Protein AF-A0A951GDH0-F1 (afdb_monomer_lite)

Foldseek 3Di:
DPPPPDDPAPDLQWDKDAWDFDDPPPDTDIDHIDTDGHPDNPWDKDCWDFDQDPVGTDIDHIDIDD

pLDDT: mean 78.28, std 9.28, range [42.91, 92.5]

Sequence (66 aa):
RRAELPPPAPSPQALWKYGHWRWNGQKYVW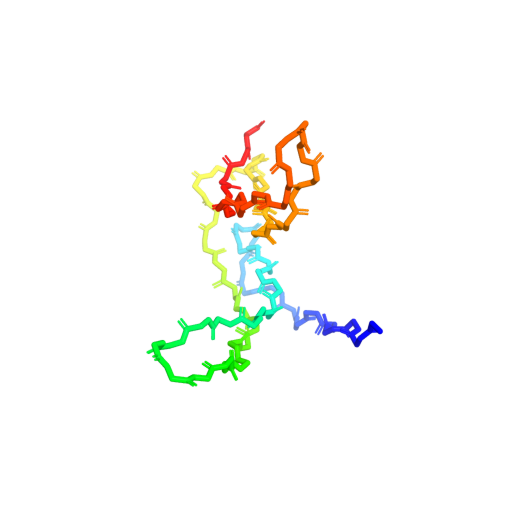VPGLYVQRPSPTANWIPDYWEQGPKGWMWVEGQWTS

Structure (mmCIF, N/CA/C/O backbone):
data_AF-A0A951GDH0-F1
#
_entry.id   AF-A0A951GDH0-F1
#
loop_
_atom_site.group_PDB
_atom_site.id
_atom_site.type_symbol
_atom_site.label_atom_id
_atom_site.label_alt_id
_atom_site.label_comp_id
_atom_site.label_asym_id
_atom_site.label_entity_id
_atom_site.label_seq_id
_atom_site.pdbx_PDB_ins_code
_atom_site.Cartn_x
_atom_site.Cartn_y
_atom_site.Cartn_z
_atom_site.occupancy
_atom_site.B_iso_or_equiv
_atom_site.auth_seq_id
_atom_site.auth_comp_id
_atom_site.auth_asym_id
_atom_site.auth_atom_id
_atom_site.pdbx_PDB_model_num
ATOM 1 N N . ARG A 1 1 ? 4.973 -6.696 13.517 1.00 47.16 1 ARG A N 1
ATOM 2 C CA . ARG A 1 1 ? 5.052 -6.118 12.153 1.00 47.16 1 ARG A CA 1
ATOM 3 C C . ARG A 1 1 ? 5.465 -7.236 11.199 1.00 47.16 1 ARG A C 1
ATOM 5 O O . ARG A 1 1 ? 6.650 -7.499 11.075 1.00 47.16 1 ARG A O 1
ATOM 12 N N . ARG A 1 2 ? 4.513 -7.982 10.622 1.00 42.91 2 ARG A N 1
ATOM 13 C CA . ARG A 1 2 ? 4.834 -8.967 9.578 1.00 42.91 2 ARG A CA 1
ATOM 14 C C . ARG A 1 2 ? 5.138 -8.145 8.329 1.00 42.91 2 ARG A C 1
ATOM 16 O O . ARG A 1 2 ? 4.224 -7.569 7.754 1.00 42.91 2 ARG A O 1
ATOM 23 N N . ALA A 1 3 ? 6.415 -7.966 8.012 1.00 49.00 3 ALA A N 1
ATOM 24 C CA . ALA A 1 3 ? 6.802 -7.383 6.739 1.00 49.00 3 ALA A CA 1
ATOM 25 C C . ALA A 1 3 ? 6.413 -8.410 5.672 1.00 49.00 3 ALA A C 1
ATOM 27 O O . ALA A 1 3 ? 7.090 -9.423 5.511 1.00 49.00 3 ALA A O 1
ATOM 28 N N . GLU A 1 4 ? 5.259 -8.220 5.033 1.00 57.38 4 GLU A N 1
ATOM 29 C CA . GLU A 1 4 ? 4.970 -8.890 3.769 1.00 57.38 4 GLU A CA 1
ATOM 30 C C . GLU A 1 4 ? 6.071 -8.444 2.809 1.00 57.38 4 GLU A C 1
ATOM 32 O O . GLU A 1 4 ? 6.077 -7.298 2.363 1.00 57.38 4 GLU A O 1
ATOM 37 N N . LEU A 1 5 ? 7.067 -9.305 2.589 1.00 59.06 5 LEU A N 1
ATOM 38 C CA . LEU A 1 5 ? 8.062 -9.073 1.556 1.00 59.06 5 LEU A CA 1
ATOM 39 C C . LEU A 1 5 ? 7.306 -9.112 0.223 1.00 59.06 5 LEU A C 1
ATOM 41 O O . LEU A 1 5 ? 6.697 -10.144 -0.078 1.00 59.06 5 LEU A O 1
ATOM 45 N N . PRO A 1 6 ? 7.282 -8.005 -0.540 1.00 65.50 6 PRO A N 1
ATOM 46 C CA . PRO A 1 6 ? 6.647 -8.000 -1.844 1.00 65.50 6 PRO A CA 1
ATOM 47 C C . PRO A 1 6 ? 7.291 -9.084 -2.719 1.00 65.50 6 PRO A C 1
ATOM 49 O O . PRO A 1 6 ? 8.510 -9.272 -2.637 1.00 65.50 6 PRO A O 1
ATOM 52 N N . PRO A 1 7 ? 6.526 -9.768 -3.582 1.00 69.38 7 PRO A N 1
ATOM 53 C CA . PRO A 1 7 ? 7.093 -10.533 -4.688 1.00 69.38 7 PRO A CA 1
ATOM 54 C C . PRO A 1 7 ? 8.014 -9.677 -5.597 1.00 69.38 7 PRO A C 1
ATOM 56 O O . PRO A 1 7 ? 8.235 -8.482 -5.381 1.00 69.38 7 PRO A O 1
ATOM 59 N N . PRO A 1 8 ? 8.582 -10.240 -6.669 1.00 72.38 8 PRO A N 1
ATOM 60 C CA . PRO A 1 8 ? 9.128 -9.426 -7.747 1.00 72.38 8 PRO A CA 1
ATOM 61 C C . PRO A 1 8 ? 8.005 -8.601 -8.388 1.00 72.38 8 PRO A C 1
ATOM 63 O O . PRO A 1 8 ? 6.935 -9.129 -8.695 1.00 72.38 8 PRO A O 1
ATOM 66 N N . ALA A 1 9 ? 8.236 -7.302 -8.587 1.00 74.69 9 ALA A N 1
ATOM 67 C CA . ALA A 1 9 ? 7.249 -6.446 -9.229 1.00 74.69 9 ALA A CA 1
ATOM 68 C C . ALA A 1 9 ? 7.050 -6.875 -10.697 1.00 74.69 9 ALA A C 1
ATOM 70 O O . ALA A 1 9 ? 8.039 -7.060 -11.407 1.00 74.69 9 ALA A O 1
ATOM 71 N N . PRO A 1 10 ? 5.800 -7.002 -11.180 1.00 77.06 10 PRO A N 1
ATOM 72 C CA . PRO A 1 10 ? 5.531 -7.413 -12.559 1.00 77.06 10 PRO A CA 1
ATOM 73 C C . PRO A 1 10 ? 5.919 -6.339 -13.587 1.00 77.06 10 PRO A C 1
ATOM 75 O O . PRO A 1 10 ? 6.091 -6.648 -14.762 1.00 77.06 10 PRO A O 1
ATOM 78 N N . SER A 1 11 ? 6.052 -5.075 -13.170 1.00 77.31 11 SER A N 1
ATOM 79 C CA . SER A 1 11 ? 6.514 -3.984 -14.028 1.00 77.31 11 SER A CA 1
ATOM 80 C C . SER A 1 11 ? 7.247 -2.898 -13.226 1.00 77.31 11 SER A C 1
ATOM 82 O O . SER A 1 11 ? 7.028 -2.776 -12.019 1.00 77.31 11 SER A O 1
ATOM 84 N N . PRO A 1 12 ? 8.065 -2.047 -13.877 1.00 73.81 12 PRO A N 1
ATOM 85 C CA . PRO A 1 12 ? 8.710 -0.903 -13.221 1.00 73.81 12 PRO A CA 1
ATOM 86 C C . PRO A 1 12 ?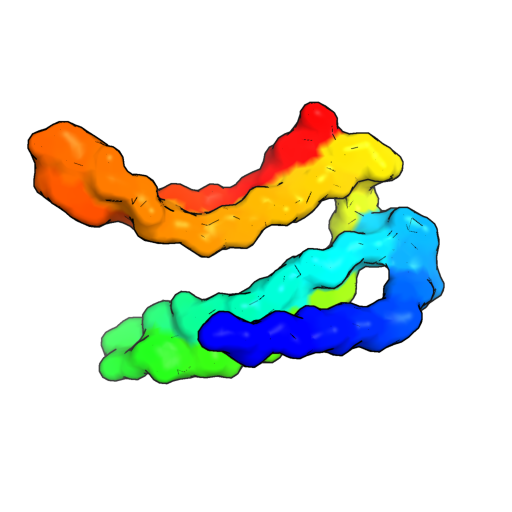 7.707 0.107 -12.640 1.00 73.81 12 PRO A C 1
ATOM 88 O O . PRO A 1 12 ? 7.996 0.807 -11.673 1.00 73.81 12 PRO A O 1
ATOM 91 N N . GLN A 1 13 ? 6.506 0.166 -13.219 1.00 79.38 13 GLN A N 1
ATOM 92 C CA . GLN A 1 13 ? 5.412 1.034 -12.782 1.00 79.38 13 GLN A CA 1
ATOM 93 C C . GLN A 1 13 ? 4.546 0.376 -11.706 1.00 79.38 13 GLN A C 1
ATOM 95 O O . GLN A 1 13 ? 3.693 1.039 -11.130 1.00 79.38 13 GLN A O 1
ATOM 100 N N . ALA A 1 14 ? 4.738 -0.906 -11.402 1.00 82.38 14 ALA A N 1
ATOM 101 C CA . ALA A 1 14 ? 4.011 -1.564 -10.331 1.00 82.38 14 ALA A CA 1
ATOM 102 C C . ALA A 1 14 ? 4.590 -1.128 -8.981 1.00 82.38 14 ALA A C 1
ATOM 104 O O . ALA A 1 14 ? 5.806 -1.155 -8.772 1.00 82.38 14 ALA A O 1
ATOM 105 N N . LEU A 1 15 ? 3.727 -0.709 -8.061 1.00 82.25 15 LEU A N 1
ATOM 106 C CA . LEU A 1 15 ? 4.085 -0.415 -6.679 1.00 82.25 15 LEU A CA 1
ATOM 107 C C . LEU A 1 15 ? 3.362 -1.388 -5.754 1.00 82.25 15 LEU A C 1
ATOM 109 O O . LEU A 1 15 ? 2.178 -1.668 -5.934 1.00 82.25 15 LEU A O 1
ATOM 113 N N . TRP A 1 16 ? 4.089 -1.917 -4.770 1.00 82.25 16 TRP A N 1
ATOM 114 C CA . TRP A 1 16 ? 3.513 -2.803 -3.767 1.00 82.25 16 TRP A CA 1
ATOM 115 C C . TRP A 1 16 ? 2.710 -2.000 -2.749 1.00 82.25 16 TRP A C 1
ATOM 117 O O . TRP A 1 16 ? 3.272 -1.260 -1.938 1.00 82.25 16 TRP A O 1
ATOM 127 N N . LYS A 1 17 ? 1.390 -2.157 -2.783 1.00 80.75 17 LYS A N 1
ATOM 128 C CA . LYS A 1 17 ? 0.502 -1.679 -1.732 1.00 80.75 17 LYS A CA 1
ATOM 129 C C . LYS A 1 17 ? 0.425 -2.767 -0.667 1.00 80.75 17 LYS A C 1
ATOM 131 O O . LYS A 1 17 ? -0.105 -3.839 -0.940 1.00 80.75 17 LYS A O 1
ATOM 136 N N . TYR A 1 18 ? 0.968 -2.500 0.520 1.00 79.38 18 TYR A N 1
ATOM 137 C CA . TYR A 1 18 ? 0.930 -3.435 1.649 1.00 79.38 18 TYR A CA 1
ATOM 138 C C . TYR A 1 18 ? -0.505 -3.804 2.044 1.00 79.38 18 TYR A C 1
ATOM 140 O O . TYR A 1 18 ? -1.433 -3.001 1.878 1.00 79.38 18 TYR A O 1
ATOM 148 N N . GLY A 1 19 ? -0.681 -5.012 2.586 1.00 81.62 19 GLY A N 1
ATOM 149 C CA . GLY A 1 19 ? -1.955 -5.424 3.153 1.00 81.62 19 GLY A CA 1
ATOM 150 C C . GLY A 1 19 ? -2.343 -4.572 4.360 1.00 81.62 19 GLY A C 1
ATOM 151 O O . GLY A 1 19 ? -1.489 -4.096 5.111 1.00 81.62 19 GLY A O 1
ATOM 152 N N . HIS A 1 20 ? -3.643 -4.364 4.536 1.00 78.69 20 HIS A N 1
ATOM 153 C CA . HIS A 1 20 ? -4.202 -3.564 5.624 1.00 78.69 20 HIS A CA 1
ATOM 154 C C . HIS A 1 20 ? -5.484 -4.206 6.151 1.00 78.69 20 HIS A C 1
ATOM 156 O O . HIS A 1 20 ? -6.133 -5.016 5.487 1.00 78.69 20 HIS A O 1
ATOM 162 N N . TRP A 1 21 ? -5.856 -3.846 7.375 1.00 80.62 21 TRP A N 1
ATOM 163 C CA . TRP A 1 21 ? -7.142 -4.231 7.938 1.00 80.62 21 TRP A CA 1
ATOM 164 C C . TRP A 1 21 ? -8.212 -3.266 7.448 1.00 80.62 21 TRP A C 1
ATOM 166 O O . TRP A 1 21 ? -8.147 -2.072 7.724 1.00 80.62 21 TRP A O 1
ATOM 176 N N . ARG A 1 22 ? -9.225 -3.789 6.763 1.00 81.31 22 ARG A N 1
ATOM 177 C CA . ARG A 1 22 ? -10.384 -3.015 6.323 1.00 81.31 22 ARG A CA 1
ATOM 178 C C . ARG A 1 22 ? -11.593 -3.361 7.181 1.00 81.31 22 ARG A C 1
ATOM 180 O O . ARG A 1 22 ? -11.880 -4.534 7.405 1.00 81.31 22 ARG A O 1
ATOM 187 N N . TRP A 1 23 ? -12.338 -2.357 7.627 1.00 79.25 23 TRP A N 1
ATOM 188 C CA . TRP A 1 23 ? -13.648 -2.574 8.238 1.00 79.25 23 TRP A CA 1
ATOM 189 C C . TRP A 1 23 ? -14.689 -2.854 7.149 1.00 79.25 23 TRP A C 1
ATOM 191 O O . TRP A 1 23 ? -14.842 -2.065 6.217 1.00 79.25 23 TRP A O 1
ATOM 201 N N . ASN A 1 24 ? -15.404 -3.977 7.240 1.00 86.06 24 ASN A N 1
ATOM 202 C CA . ASN A 1 24 ? -16.435 -4.346 6.259 1.00 86.06 24 ASN A CA 1
ATOM 203 C C . ASN A 1 24 ? -17.875 -4.034 6.717 1.00 86.06 24 ASN A C 1
ATOM 205 O O . ASN A 1 24 ? -18.821 -4.489 6.082 1.00 86.06 24 ASN A O 1
ATOM 209 N N . GLY A 1 25 ? -18.044 -3.310 7.829 1.00 88.38 25 GLY A N 1
ATOM 210 C CA . GLY A 1 25 ? -19.346 -3.047 8.455 1.00 88.38 25 GLY A CA 1
ATOM 211 C C . GLY A 1 25 ? -19.688 -3.975 9.626 1.00 88.38 25 GLY A C 1
ATOM 212 O O . GLY A 1 25 ? -20.592 -3.658 10.390 1.00 88.38 25 GLY A O 1
ATOM 213 N N . GLN A 1 26 ? -18.960 -5.083 9.806 1.00 92.50 26 GLN A N 1
ATOM 214 C CA . GLN A 1 26 ? -19.174 -6.030 10.913 1.00 92.50 26 GLN A CA 1
ATOM 215 C C . GLN A 1 26 ? -17.885 -6.399 11.653 1.00 92.50 26 GLN A C 1
ATOM 217 O O . GLN A 1 26 ? -17.901 -6.590 12.867 1.00 92.50 26 GLN A O 1
ATOM 222 N N . LYS A 1 27 ? -16.770 -6.539 10.928 1.00 88.56 27 LYS A N 1
ATOM 223 C CA . LYS A 1 27 ? -15.464 -6.900 11.486 1.00 88.56 27 LYS A CA 1
ATOM 224 C C . LYS A 1 27 ? -14.321 -6.308 10.667 1.00 88.56 27 LYS A C 1
ATOM 226 O O . LYS A 1 27 ? -14.482 -5.969 9.492 1.00 88.56 27 LYS A O 1
ATOM 231 N N . TYR A 1 28 ? -13.144 -6.244 11.281 1.00 83.75 28 TYR A N 1
ATOM 232 C CA . TYR A 1 28 ? -11.903 -6.003 10.557 1.00 83.75 28 TYR A CA 1
ATOM 233 C C . TYR A 1 28 ? -11.543 -7.260 9.760 1.00 83.75 28 TYR A C 1
ATOM 235 O O . TYR A 1 28 ? -11.407 -8.348 10.321 1.00 83.75 28 TYR A O 1
ATOM 243 N N . VAL A 1 29 ? -11.408 -7.116 8.445 1.00 89.06 29 VAL A N 1
ATOM 244 C CA . VAL A 1 29 ? -10.939 -8.165 7.537 1.00 89.06 29 VAL A CA 1
ATOM 245 C C . VAL A 1 29 ? -9.561 -7.790 7.007 1.00 89.06 29 VAL A C 1
ATOM 247 O O . VAL A 1 29 ? -9.321 -6.637 6.652 1.00 89.06 29 VAL A O 1
ATOM 250 N N . TRP A 1 30 ? -8.639 -8.752 6.982 1.00 83.94 30 TRP A N 1
ATOM 251 C CA . TRP A 1 30 ? -7.322 -8.544 6.388 1.00 83.94 30 TRP A CA 1
ATOM 252 C C . TRP A 1 30 ? -7.466 -8.507 4.871 1.00 83.94 30 TRP A C 1
ATOM 254 O O . TRP A 1 30 ? -7.931 -9.474 4.264 1.00 83.94 30 TRP A O 1
ATOM 264 N N . VAL A 1 31 ? -7.073 -7.395 4.265 1.00 84.00 31 VAL A N 1
ATOM 265 C CA . VAL A 1 31 ? -6.947 -7.260 2.818 1.00 84.00 31 VAL A CA 1
ATOM 266 C C . VAL A 1 31 ? -5.475 -7.491 2.487 1.00 84.00 31 VAL A C 1
ATOM 268 O O . VAL A 1 31 ? -4.643 -6.713 2.955 1.00 84.00 31 VAL A O 1
ATOM 271 N N . PRO A 1 32 ? -5.125 -8.545 1.729 1.00 82.56 32 PRO A N 1
ATOM 272 C CA . PRO A 1 32 ? -3.739 -8.795 1.356 1.00 82.56 32 PRO A CA 1
ATOM 273 C C . PRO A 1 32 ? -3.198 -7.667 0.475 1.00 82.56 32 PRO A C 1
ATOM 275 O O . PRO A 1 32 ? -3.948 -7.023 -0.267 1.00 82.56 32 PRO A O 1
ATOM 278 N N . GLY A 1 33 ? -1.888 -7.441 0.556 1.00 82.94 33 GLY A N 1
ATOM 279 C CA . GLY A 1 33 ? -1.215 -6.489 -0.314 1.00 82.94 33 GLY A CA 1
ATOM 280 C C . GLY A 1 33 ? -1.310 -6.883 -1.787 1.00 82.94 33 GLY A C 1
ATOM 281 O O . GLY A 1 33 ? -1.404 -8.065 -2.127 1.00 82.94 33 GLY A O 1
ATOM 282 N N . LEU A 1 34 ? -1.295 -5.886 -2.669 1.00 84.62 34 LEU A N 1
ATOM 283 C CA . LEU A 1 34 ? -1.326 -6.095 -4.114 1.00 84.62 34 LEU A CA 1
ATOM 284 C C . LEU A 1 34 ? -0.422 -5.107 -4.847 1.00 84.62 34 LEU A C 1
ATOM 286 O O . LEU A 1 34 ? -0.146 -4.007 -4.367 1.00 84.62 34 LEU A O 1
ATOM 290 N N . TYR A 1 35 ? -0.005 -5.484 -6.054 1.00 84.50 35 TYR A N 1
ATOM 291 C CA . TYR A 1 35 ? 0.612 -4.538 -6.974 1.00 84.50 35 TYR A CA 1
ATOM 292 C C . TYR A 1 35 ? -0.443 -3.637 -7.590 1.00 84.50 35 TYR A C 1
ATOM 294 O O . TYR A 1 35 ? -1.380 -4.107 -8.230 1.00 84.50 35 TYR A O 1
ATOM 302 N N . VAL A 1 36 ? -0.248 -2.336 -7.431 1.00 84.56 36 VAL A N 1
ATOM 303 C CA . VAL A 1 36 ? -1.038 -1.301 -8.091 1.00 84.56 36 VAL A CA 1
ATOM 304 C C . VAL A 1 36 ? -0.183 -0.613 -9.148 1.00 84.56 36 VAL A C 1
ATOM 306 O O . VAL A 1 36 ? 1.027 -0.448 -8.972 1.00 84.56 36 VAL A O 1
ATOM 309 N N . GLN A 1 37 ? -0.796 -0.227 -10.263 1.00 84.25 37 GLN A N 1
ATOM 310 C CA . GLN A 1 37 ? -0.101 0.510 -11.311 1.00 84.25 37 GLN A CA 1
ATOM 311 C C . GLN A 1 37 ? 0.035 1.974 -10.893 1.00 84.25 37 GLN A C 1
ATOM 313 O O . GLN A 1 37 ? -0.958 2.628 -10.568 1.00 84.25 37 GLN A O 1
ATOM 318 N N . ARG A 1 38 ? 1.271 2.476 -10.869 1.00 83.25 38 ARG A N 1
ATOM 319 C CA . ARG A 1 38 ? 1.549 3.876 -10.560 1.00 83.25 38 ARG A CA 1
ATOM 320 C C . ARG A 1 38 ? 1.034 4.770 -11.691 1.00 83.25 38 ARG A C 1
ATOM 322 O O . ARG A 1 38 ? 1.315 4.471 -12.853 1.00 83.25 38 ARG A O 1
ATOM 329 N N . PRO A 1 39 ? 0.353 5.883 -11.374 1.00 81.75 39 PRO A N 1
ATOM 330 C CA . PRO A 1 39 ? -0.049 6.862 -12.381 1.00 81.75 39 PRO A CA 1
ATOM 331 C C . PRO A 1 39 ? 1.147 7.632 -12.968 1.00 81.75 39 PRO A C 1
ATOM 333 O O . PRO A 1 39 ? 1.074 8.092 -14.103 1.00 81.75 39 PRO A O 1
ATOM 336 N N . SER A 1 40 ? 2.258 7.754 -12.231 1.00 78.75 40 SER A N 1
ATOM 337 C CA . SER A 1 40 ? 3.503 8.363 -12.714 1.00 78.75 40 SER A CA 1
ATOM 338 C C . SER A 1 40 ? 4.742 7.625 -12.177 1.00 78.75 40 SER A C 1
ATOM 340 O O . SER A 1 40 ? 4.647 6.909 -11.178 1.00 78.75 40 SER A O 1
ATOM 342 N N . PRO A 1 41 ? 5.928 7.785 -12.796 1.00 76.31 41 PRO A N 1
ATOM 343 C CA . PRO A 1 41 ? 7.160 7.148 -12.320 1.00 76.31 41 PRO A CA 1
ATOM 344 C C . PRO A 1 41 ? 7.598 7.600 -10.920 1.00 76.31 41 PRO A C 1
ATOM 346 O O . PRO A 1 41 ? 8.244 6.830 -10.212 1.00 76.31 41 PRO A O 1
ATOM 349 N N . THR A 1 42 ? 7.253 8.829 -10.522 1.00 79.75 42 THR A N 1
ATOM 350 C CA . THR A 1 42 ? 7.570 9.385 -9.195 1.00 79.75 42 THR A CA 1
ATOM 351 C C . THR A 1 42 ? 6.461 9.150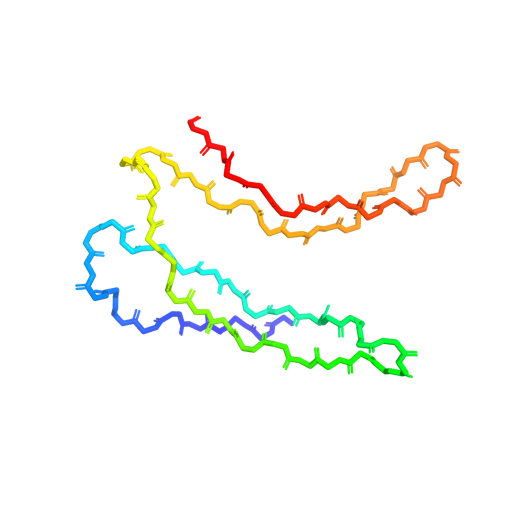 -8.176 1.00 79.75 42 THR A C 1
ATOM 353 O O . THR A 1 42 ? 6.689 9.346 -6.984 1.00 79.75 42 THR A O 1
ATOM 356 N N . ALA A 1 43 ? 5.284 8.685 -8.618 1.00 81.00 43 ALA A N 1
ATOM 357 C CA . ALA A 1 43 ? 4.157 8.473 -7.732 1.00 81.00 43 ALA A CA 1
ATOM 358 C C . ALA A 1 43 ? 4.466 7.394 -6.689 1.00 81.00 43 ALA A C 1
ATOM 360 O O . ALA A 1 43 ? 4.732 6.235 -7.020 1.00 81.00 43 ALA A O 1
ATOM 361 N N . ASN A 1 44 ? 4.362 7.762 -5.417 1.00 79.06 44 ASN A N 1
ATOM 362 C CA . ASN A 1 44 ? 4.452 6.847 -4.290 1.00 79.06 44 ASN A CA 1
ATOM 363 C C . ASN A 1 44 ? 3.072 6.676 -3.657 1.00 79.06 44 ASN A C 1
ATOM 365 O O . ASN A 1 44 ? 2.295 7.623 -3.549 1.00 79.06 44 ASN A O 1
ATOM 369 N N . TRP A 1 45 ? 2.753 5.452 -3.242 1.00 79.56 45 TRP A N 1
ATOM 370 C CA . TRP A 1 45 ? 1.530 5.188 -2.491 1.00 79.56 45 TRP A CA 1
ATOM 371 C C . TRP A 1 45 ? 1.798 5.386 -1.007 1.00 79.56 45 TRP A C 1
ATOM 373 O O . TRP A 1 45 ? 2.636 4.692 -0.425 1.00 79.56 45 TRP A O 1
ATOM 383 N N . ILE A 1 46 ? 1.053 6.295 -0.393 1.00 80.56 46 ILE A N 1
ATOM 384 C CA . ILE A 1 46 ? 0.992 6.416 1.057 1.00 80.56 46 ILE A CA 1
ATOM 385 C C . ILE A 1 46 ? -0.187 5.542 1.508 1.00 80.56 46 ILE A C 1
ATOM 387 O O . ILE A 1 46 ? -1.312 5.799 1.078 1.00 80.56 46 ILE A O 1
ATOM 391 N N . PRO A 1 47 ? 0.038 4.473 2.300 1.00 75.81 47 PRO A N 1
ATOM 392 C CA . PRO A 1 47 ? -1.056 3.672 2.838 1.00 75.81 47 PRO A CA 1
ATOM 393 C C . PRO A 1 47 ? -1.936 4.512 3.758 1.00 75.81 47 PRO A C 1
ATOM 395 O O . PRO A 1 47 ? -1.483 5.507 4.310 1.00 75.81 47 PRO A O 1
ATOM 398 N N . ASP A 1 48 ? -3.183 4.089 3.923 1.00 76.94 48 ASP A N 1
ATOM 399 C CA . ASP A 1 48 ? -4.072 4.620 4.947 1.00 76.94 48 ASP A CA 1
ATOM 400 C C . ASP A 1 48 ? -3.437 4.488 6.333 1.00 76.94 48 ASP A C 1
ATOM 402 O O . ASP A 1 48 ? -2.772 3.496 6.656 1.00 76.94 48 ASP A O 1
ATOM 406 N N . TYR A 1 49 ? -3.612 5.520 7.147 1.00 79.62 49 TYR A N 1
ATOM 407 C CA . TYR A 1 49 ? -3.079 5.543 8.497 1.00 79.62 49 TYR A CA 1
ATOM 408 C C . TYR A 1 49 ? -4.009 6.299 9.435 1.00 79.62 49 TYR A C 1
ATOM 410 O O . TYR A 1 49 ? -4.755 7.197 9.047 1.00 79.62 49 TYR A O 1
ATOM 418 N N . TRP A 1 50 ? -3.960 5.913 10.705 1.00 76.81 50 TRP A N 1
ATOM 419 C CA . TRP A 1 50 ? -4.583 6.680 11.768 1.00 76.81 50 TRP A CA 1
ATOM 420 C C . TRP A 1 50 ? -3.644 7.811 12.166 1.00 76.81 50 TRP A C 1
ATOM 422 O O . TRP A 1 50 ? -2.522 7.565 12.611 1.00 76.81 50 TRP A O 1
ATOM 432 N N . GLU A 1 51 ? -4.110 9.043 12.021 1.00 82.81 51 GLU A N 1
ATOM 433 C CA . GLU A 1 51 ? -3.397 10.231 12.465 1.00 82.81 51 GLU A CA 1
ATOM 434 C C . GLU A 1 51 ? -3.993 10.732 13.779 1.00 82.81 51 GLU A C 1
ATOM 436 O O . GLU A 1 51 ? -5.211 10.863 13.922 1.00 82.81 51 GLU A O 1
ATOM 441 N N . GLN A 1 52 ? -3.139 11.001 14.765 1.00 83.69 52 GLN A N 1
ATOM 442 C CA . GLN A 1 52 ? -3.579 11.565 16.034 1.00 83.69 52 GLN A CA 1
ATOM 443 C C . GLN A 1 52 ? -3.664 13.088 15.910 1.00 83.69 52 GLN A C 1
ATOM 445 O O . GLN A 1 52 ? -2.648 13.778 15.889 1.00 83.69 52 GLN A O 1
ATOM 450 N N . GLY A 1 53 ? -4.887 13.610 15.835 1.00 83.94 53 GLY A N 1
ATOM 451 C CA . GLY A 1 53 ? -5.152 15.043 15.800 1.00 83.94 53 GLY A CA 1
ATOM 452 C C . GLY A 1 53 ? -5.577 15.621 17.155 1.00 83.94 53 GLY A C 1
ATOM 453 O O . GLY A 1 53 ? -5.783 14.887 18.125 1.00 83.94 53 GLY A O 1
ATOM 454 N N . PRO A 1 54 ? -5.819 16.944 17.219 1.00 79.88 54 PRO A N 1
ATOM 455 C CA . PRO A 1 54 ? -6.204 17.641 18.452 1.00 79.88 54 PRO A CA 1
ATOM 456 C C . PRO A 1 54 ? -7.527 17.165 19.074 1.00 79.88 54 PRO A C 1
ATOM 458 O O . PRO A 1 54 ? -7.788 17.436 20.241 1.00 79.88 54 PRO A O 1
ATOM 461 N N . LYS A 1 55 ? -8.384 16.488 18.295 1.00 82.81 55 LYS A N 1
ATOM 462 C CA . LYS A 1 55 ? -9.709 15.998 18.717 1.00 82.81 55 LYS A CA 1
ATOM 463 C C . LYS A 1 55 ? -9.811 14.466 18.785 1.00 82.81 55 LYS A C 1
ATOM 465 O O . LYS A 1 55 ? -10.906 13.954 18.996 1.00 82.81 55 LYS A O 1
ATOM 470 N N . GLY A 1 56 ? -8.703 13.737 18.609 1.00 85.94 56 GLY A N 1
ATOM 471 C CA . GLY A 1 56 ? -8.669 12.269 18.633 1.00 85.94 56 GLY A CA 1
ATOM 472 C C . GLY A 1 56 ? -8.029 11.648 17.391 1.00 85.94 56 GLY A C 1
ATOM 473 O O . GLY A 1 56 ? -7.302 12.309 16.652 1.00 85.94 56 GLY A O 1
ATOM 474 N N . TRP A 1 57 ? -8.290 10.359 17.177 1.00 82.81 57 TRP A N 1
ATOM 475 C CA . TRP A 1 57 ? -7.790 9.606 16.027 1.00 82.81 57 TRP A CA 1
ATOM 476 C C . TRP A 1 57 ? -8.630 9.898 14.783 1.00 82.81 57 TRP A C 1
ATOM 478 O O . TRP A 1 57 ? -9.843 9.687 14.785 1.00 82.81 57 TRP A O 1
ATOM 488 N N . MET A 1 58 ? -7.984 10.370 13.721 1.00 80.69 58 M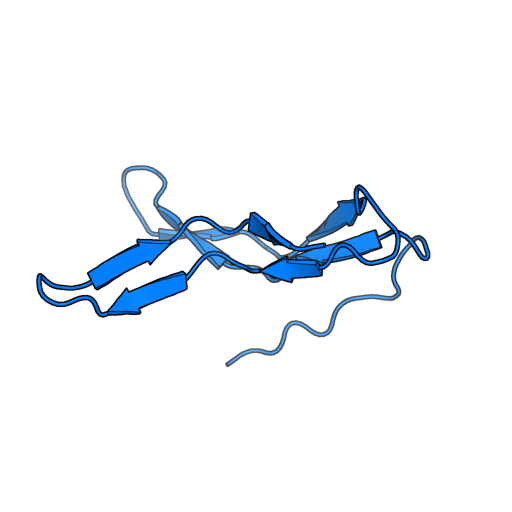ET A N 1
ATOM 489 C CA . MET A 1 58 ? -8.592 10.590 12.412 1.00 80.69 58 MET A CA 1
ATOM 490 C C . MET A 1 58 ? -8.060 9.551 11.431 1.00 80.69 58 MET A C 1
ATOM 492 O O . MET A 1 58 ? -6.869 9.251 11.414 1.00 80.69 58 MET A O 1
ATOM 496 N N . TRP A 1 59 ? -8.954 8.984 10.630 1.00 78.31 59 TRP A N 1
ATOM 497 C CA . TRP A 1 59 ? -8.572 8.086 9.551 1.00 78.31 59 TRP A CA 1
ATOM 498 C C . TRP A 1 59 ? -8.147 8.916 8.344 1.00 78.31 59 TRP A C 1
ATOM 500 O O . TRP A 1 59 ? -8.961 9.662 7.798 1.00 78.31 59 TRP A O 1
ATOM 510 N N . VAL A 1 60 ? -6.886 8.793 7.939 1.00 82.38 60 VAL A N 1
ATOM 511 C CA . VAL A 1 60 ? -6.380 9.392 6.705 1.00 82.38 60 VAL A CA 1
ATOM 512 C C . VAL A 1 60 ? -6.402 8.318 5.634 1.00 82.38 60 VAL A C 1
ATOM 514 O O . VAL A 1 60 ? -5.723 7.295 5.749 1.00 82.38 60 VAL A O 1
ATOM 517 N N . GLU A 1 61 ? -7.213 8.536 4.600 1.00 77.38 61 GLU A N 1
ATOM 518 C CA . GLU A 1 61 ? -7.242 7.639 3.451 1.00 77.38 61 GLU A CA 1
ATOM 519 C C . GLU A 1 61 ? -5.891 7.654 2.731 1.00 77.38 61 GLU A C 1
ATOM 521 O O . GLU A 1 61 ? -5.261 8.698 2.549 1.00 77.38 61 GLU A O 1
ATOM 526 N N . GLY A 1 62 ? -5.444 6.468 2.319 1.00 79.88 62 GLY A N 1
ATOM 527 C CA . GLY A 1 62 ? -4.220 6.330 1.550 1.00 79.88 62 GLY A CA 1
ATOM 528 C C . GLY A 1 62 ? -4.335 7.052 0.211 1.00 79.88 62 GLY A C 1
ATOM 529 O O . GLY A 1 62 ? -5.349 6.942 -0.482 1.00 79.88 62 GLY A O 1
ATOM 530 N N . GLN A 1 63 ? -3.285 7.776 -0.159 1.00 81.56 63 GLN A N 1
ATOM 531 C CA . GLN A 1 63 ? -3.269 8.616 -1.350 1.00 81.56 63 GLN A CA 1
ATOM 532 C C . GLN A 1 63 ? -1.981 8.436 -2.148 1.00 81.56 63 GLN A C 1
ATOM 534 O O . GLN A 1 63 ? -0.928 8.063 -1.620 1.00 81.56 63 GLN A O 1
ATOM 539 N N . TRP A 1 64 ? -2.076 8.720 -3.444 1.00 80.75 64 TRP A N 1
ATOM 540 C CA . TRP A 1 64 ? -0.909 8.858 -4.302 1.00 80.75 64 TRP A CA 1
ATOM 541 C C . TRP A 1 64 ? -0.265 10.219 -4.051 1.00 80.75 64 TRP A C 1
ATOM 543 O O . TRP A 1 64 ? -0.929 11.244 -4.168 1.00 80.75 64 TRP A O 1
ATOM 553 N N . THR A 1 65 ? 1.025 10.221 -3.737 1.00 77.81 65 THR A N 1
ATOM 554 C CA . THR A 1 65 ? 1.856 11.431 -3.724 1.00 77.81 65 THR A CA 1
ATOM 555 C C . THR A 1 65 ? 2.790 11.409 -4.931 1.00 77.81 65 THR A C 1
ATOM 557 O O . THR A 1 65 ? 3.179 10.319 -5.348 1.00 77.81 65 THR A O 1
ATOM 560 N N . SER A 1 66 ? 3.121 12.567 -5.511 1.00 63.19 66 SER A N 1
ATOM 561 C CA . SER A 1 66 ? 3.961 12.701 -6.717 1.00 63.19 66 SER A CA 1
ATOM 562 C C . SER A 1 66 ? 5.331 13.291 -6.425 1.00 63.19 66 SER A C 1
ATOM 564 O O . SER A 1 66 ? 5.463 14.019 -5.421 1.00 63.19 66 SER A O 1
#

Radius of gyration: 13.91 Å; chains: 1; bounding box: 28×28×33 Å

Secondary structure (DSSP, 8-state):
---------SSTTEEEE--EEEE-SSSEEEEPPEEEE-SSTT-EEEPPEEEEETTEEEEEPPEEE-

=== Feature glossary ===
The record interleaves many kinds of information about one protein. Here is each kind framed as the question it answers.

Q: What are the backbone torsion angles?
A: φ (phi) and ψ (psi) are the two rotatable backbone dihedrals per residue: φ is the C(i-1)–N–Cα–C torsion, ψ is the N–Cα–C–N(i+1) torsion, both in degrees on (−180°, 180°]. α-helical residues cluster near (−60°, −45°); β-strand residues near (−120°, +130°). A Ramachandran plot is simply a scatter of (φ, ψ) for every residue.

Q: What is the amino-acid chain?
A: This is the polypeptide sequence — one letter per residue, N-terminus first. Length ranges from a few dozen residues for small domains to over a thousand for large multi-domain proteins.

Q: How mobile is each atom in the crystal?
A: For experimental (PDB) structures, the B-factor (temperature factor) quantifies the positional spread of each atom in the crystal — a combination of thermal vibration and static disorder — in units of Å². High B-factors mark flexible loops or poorly resolved regions; low B-factors mark the rigid, well-ordered core.

Q: Are the domains correctly placed relative to each other?
A: Predicted Aligned Error (PAE) is an AlphaFold confidence matrix: entry (i, j) is the expected error in the position of residue j, in ångströms, when the prediction is superimposed on the true structure at residue i. Low PAE within a block of residues means that block is internally rigid and well-predicted; high PAE between two blocks means their relative placement is uncertain even if each block individually is confident.

Q: How confident is the AlphaFold model at each residue?
A: pLDDT is the predicted lDDT-Cα score: AlphaFold's confidence that the local environment of each residue (all inter-atomic distances within 15 Å) is correctly placed. It is a per-residue number between 0 and 100, with higher meaning more reliable.

Q: What family and function is it annotated with?
A: Functional annotations link the protein to curated databases. InterPro entries identify conserved domains and families by matching the sequence against member-database signatures (Pfam, PROSITE, CDD, …). Gene Ontology (GO) terms describe molecular function, biological process, and cellular component in a controlled vocabulary. CATH places the structure in a hierarchical fold classification (Class/Architecture/Topology/Homologous-superfamily). The organism is the source species.

Q: How big and how compact is the whole molecule?
A: Three whole-structure scalars: the radius of gyration (RMS distance of Cα from centroid, in Å), the count of Cα–Cα contacts (pairs closer than 8 Å and separated by more than four residues in sequence — i.e. tertiary, not local, contacts), and the bounding-box dimensions. Together they distinguish compact globular folds from extended fibres or disordered chains.

Q: What known structures does this most resemble?
A: The Foldseek neighbor list gives the closest experimentally determined structures in the PDB, ranked by structural alignment. TM-score near 1 means near-identical fo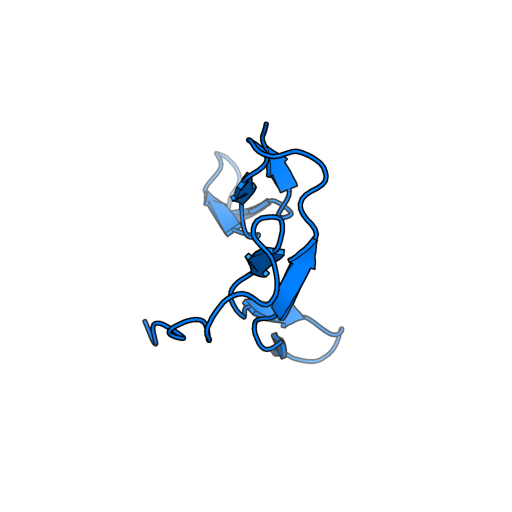ld; near 0.3 means only rough topology match. This is how one finds what a novel AlphaFold prediction most resembles in the solved-structure universe.

Q: Which residues are buried vs exposed?
A: SASA measures how much of the protein is reachable by solvent. It is computed by rolling a water-sized probe over the atomic surface and summing the exposed area (Å²). Per-residue SASA distinguishes core (buried, low SASA) from surface (exposed, high SASA) residues; total SASA is a whole-molecule size measure.

Q: Which residues are in helices, strands, or loops?
A: Eight-state secondary structure (DSSP): H is the canonical α-helix, G the tighter 3₁₀-helix, I the wider π-helix; E/B are β-structure, T and S are turns and ben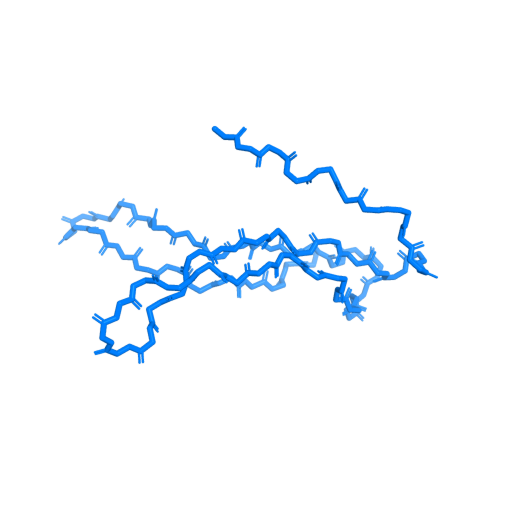ds, and '-' is everything else. DSSP derives these from the pattern of main-chain N–H···O=C hydrogen bonds, not from the sequence.

Q: Where is each backbone atom in 3D?
A: Structure coordinates are given as an mmCIF _atom_site loop: one row per atom with element, residue name, chain id, sequence number, and x/y/z position in Å. Only the four main-chain atoms per residue are included here; side chains are omitted to keep the record compact.

Q: What if only a Cα trace is available?
A: Three-state secondary structure (P-SEA) collapses the eight DSSP classes into helix (a), strand (b), and coil (c). P-SEA assigns these from Cα geometry alone — distances and angles — without requiring backbone oxygens, so it works on any Cα trace.

Q: What do the rendered images show?
A: The six renders are orthographic views along the three Cartesian axes in both directions. Representation (cartoon, sticks, or surface) and color scheme (sequence-rainbow or by-chain) vary across proteins so the training set covers all the common visualization conventions.

Q: What does the local fold look like, residue by residue?
A: Foldseek's 3Di representation compresses backbone geometry into a per-residue letter drawn from a learned twenty-state alphabet. It captures the tertiary interaction pattern around each residue — which residues are packed against it in space, regardless of where they are in sequence.

Q: What do the diagnostic plots show?
A: The contact map is a binary N×N matrix image: pixel (i, j) is dark where Cα_i and Cα_j are within 8 Å and |i−j|>4. Because the |i−j|>4 filter removes local helical contacts, off-diagonal stripes parallel to the main diagonal indicate parallel β-sheets; stripes perpendicular to it indicate antiparallel β-sheets. The Ramachandran plot scatters every residue's (φ, ψ) pair against the sterically allowed regions. The PAE heatmap renders the predicted-aligned-error matrix.